Protein AF-A0A3D2RJD4-F1 (afdb_monomer)

Structure (mmCIF, N/CA/C/O backbone):
data_AF-A0A3D2RJD4-F1
#
_entry.id   AF-A0A3D2RJD4-F1
#
loop_
_atom_site.group_PDB
_atom_site.id
_atom_site.type_symbol
_atom_site.label_atom_id
_atom_site.label_alt_id
_atom_site.label_comp_id
_atom_site.label_asym_id
_atom_site.label_entity_id
_atom_site.label_seq_id
_atom_site.pdbx_PDB_ins_code
_atom_site.Cartn_x
_atom_site.Cartn_y
_atom_site.Cartn_z
_atom_site.occupancy
_atom_site.B_iso_or_equiv
_atom_site.auth_seq_id
_atom_site.auth_comp_id
_atom_site.auth_asym_id
_atom_site.auth_atom_id
_atom_site.pdbx_PDB_model_num
ATOM 1 N N . SER A 1 1 ? 11.316 10.363 -24.500 1.00 59.31 1 SER A N 1
ATOM 2 C CA . SER A 1 1 ? 10.777 10.187 -23.140 1.00 59.31 1 SER A CA 1
ATOM 3 C C . SER A 1 1 ? 10.355 8.744 -22.977 1.00 59.31 1 SER A C 1
ATOM 5 O O . SER A 1 1 ? 9.472 8.319 -23.707 1.00 59.31 1 SER A O 1
ATOM 7 N N . TYR A 1 2 ? 11.024 7.966 -22.127 1.00 65.50 2 TYR A N 1
ATOM 8 C CA . TYR A 1 2 ? 10.640 6.573 -21.880 1.00 65.50 2 TYR A CA 1
ATOM 9 C C . TYR A 1 2 ? 9.574 6.548 -20.783 1.00 65.50 2 TYR A C 1
ATOM 11 O O . TYR A 1 2 ? 9.788 7.114 -19.714 1.00 65.50 2 TYR A O 1
ATOM 19 N N . ASN A 1 3 ? 8.421 5.946 -21.068 1.00 83.81 3 ASN A N 1
ATOM 20 C CA . ASN A 1 3 ? 7.380 5.680 -20.081 1.00 83.81 3 ASN A CA 1
ATOM 21 C C . ASN A 1 3 ? 7.501 4.206 -19.674 1.00 83.81 3 ASN A C 1
ATOM 23 O O . ASN A 1 3 ? 7.420 3.330 -20.534 1.00 83.81 3 ASN A O 1
ATOM 27 N N . LEU A 1 4 ? 7.776 3.945 -18.396 1.00 91.31 4 LEU A N 1
ATOM 28 C CA . LEU A 1 4 ? 7.897 2.595 -17.851 1.00 91.31 4 LEU A CA 1
ATOM 29 C C . LEU A 1 4 ? 6.594 2.232 -17.141 1.00 91.31 4 LEU A C 1
ATOM 31 O O . LEU A 1 4 ? 6.215 2.886 -16.172 1.00 91.31 4 LEU A O 1
ATOM 35 N N . THR A 1 5 ? 5.936 1.171 -17.599 1.00 94.00 5 THR A N 1
ATOM 36 C CA . THR A 1 5 ? 4.760 0.612 -16.925 1.00 94.00 5 THR A CA 1
ATOM 37 C C . THR A 1 5 ? 5.221 -0.424 -15.903 1.00 94.00 5 THR A C 1
ATOM 39 O O . THR A 1 5 ? 5.833 -1.422 -16.272 1.00 94.00 5 THR A O 1
ATOM 42 N N . VAL A 1 6 ? 4.974 -0.160 -14.616 1.00 95.81 6 VAL A N 1
ATOM 43 C CA . VAL A 1 6 ? 5.350 -1.066 -13.510 1.00 95.81 6 VAL A CA 1
ATOM 44 C C . VAL A 1 6 ? 4.242 -2.077 -13.214 1.00 95.81 6 VAL A C 1
ATOM 46 O O . VAL A 1 6 ? 4.526 -3.236 -12.929 1.00 95.81 6 VAL A O 1
ATOM 49 N N . LEU A 1 7 ? 2.987 -1.631 -13.282 1.00 96.25 7 LEU A N 1
ATOM 50 C CA . LEU A 1 7 ? 1.791 -2.451 -13.118 1.00 96.25 7 LEU A CA 1
ATOM 51 C C . LEU A 1 7 ? 0.920 -2.265 -14.354 1.00 96.25 7 LEU A C 1
ATOM 53 O O . LEU A 1 7 ? 0.637 -1.128 -14.732 1.00 96.25 7 LEU A O 1
ATOM 57 N N . ASP A 1 8 ? 0.518 -3.374 -14.963 1.00 95.50 8 ASP A N 1
ATOM 58 C CA . ASP A 1 8 ? -0.276 -3.394 -16.187 1.00 95.50 8 ASP A CA 1
ATOM 59 C C . ASP A 1 8 ? -1.588 -4.139 -15.928 1.00 95.50 8 ASP A C 1
ATOM 61 O O . ASP A 1 8 ? -1.575 -5.334 -15.645 1.00 95.50 8 ASP 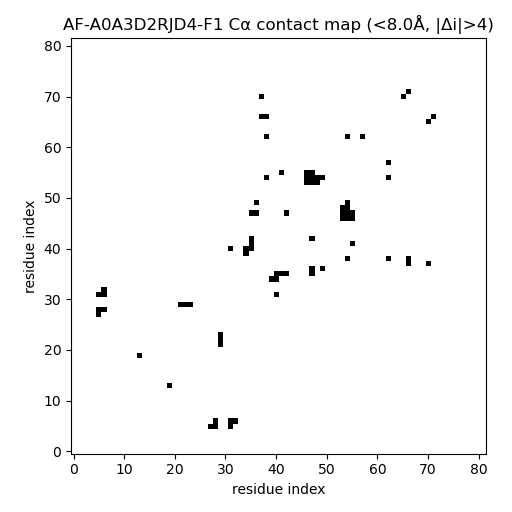A O 1
ATOM 65 N N . ASP A 1 9 ? -2.692 -3.389 -15.936 1.00 95.62 9 ASP A N 1
ATOM 66 C CA . ASP A 1 9 ? -4.079 -3.857 -15.777 1.00 95.62 9 ASP A CA 1
ATOM 67 C C . ASP A 1 9 ? -4.314 -4.909 -14.670 1.00 95.62 9 ASP A C 1
ATOM 69 O O . ASP A 1 9 ? -4.877 -5.984 -14.877 1.00 95.62 9 ASP A O 1
ATOM 73 N N . VAL A 1 10 ? -3.859 -4.603 -13.452 1.00 96.44 10 VAL A N 1
ATOM 74 C CA . VAL A 1 10 ? -3.991 -5.495 -12.291 1.00 96.44 10 VAL A CA 1
ATOM 75 C C . VAL A 1 10 ? -5.315 -5.240 -11.571 1.00 96.44 10 VAL A C 1
ATOM 77 O O . VAL A 1 10 ? -5.564 -4.126 -11.116 1.00 96.44 10 VAL A O 1
ATOM 80 N N . SER A 1 11 ? -6.130 -6.286 -11.405 1.00 96.62 11 SER A N 1
ATOM 81 C CA . SER A 1 11 ? -7.393 -6.245 -10.654 1.00 96.62 11 SER A CA 1
ATOM 82 C C . SER A 1 11 ? -7.522 -7.454 -9.731 1.00 96.62 11 SER A C 1
ATOM 84 O O . SER A 1 11 ? -7.371 -8.592 -10.173 1.00 96.62 11 SER A O 1
ATOM 86 N N . PHE A 1 12 ? -7.805 -7.215 -8.452 1.00 96.25 12 PHE A N 1
ATOM 87 C CA . PHE A 1 12 ? -8.080 -8.254 -7.461 1.00 96.25 12 PHE A CA 1
ATOM 88 C C . PHE A 1 12 ? -8.841 -7.670 -6.265 1.00 96.25 12 PHE A C 1
ATOM 90 O O . PHE A 1 12 ? -8.902 -6.456 -6.084 1.00 96.25 12 PHE A O 1
ATOM 97 N N . GLU A 1 13 ? -9.390 -8.555 -5.439 1.00 96.00 13 GLU A N 1
ATOM 98 C CA . GLU A 1 13 ? -10.051 -8.240 -4.175 1.00 96.00 13 GLU A CA 1
ATOM 99 C C . GLU A 1 13 ? -9.473 -9.161 -3.094 1.00 96.00 13 GLU A C 1
ATOM 101 O O . GLU A 1 13 ? -9.205 -10.333 -3.364 1.00 96.00 13 GLU A O 1
ATOM 106 N N . VAL A 1 14 ? -9.273 -8.629 -1.887 1.00 94.75 14 VAL A N 1
ATOM 107 C CA . VAL A 1 14 ? -8.924 -9.406 -0.689 1.00 94.75 14 VAL A CA 1
ATOM 108 C C . VAL A 1 14 ? -10.010 -9.149 0.339 1.00 94.75 14 VAL A C 1
ATOM 110 O O . VAL A 1 14 ? -10.264 -7.995 0.694 1.00 94.75 14 VAL A O 1
ATOM 113 N N . LYS A 1 15 ? -10.672 -10.207 0.798 1.00 94.94 15 LYS A N 1
ATOM 114 C CA . LYS A 1 15 ? -11.781 -10.084 1.747 1.00 94.94 15 LYS A CA 1
ATOM 115 C C . LYS A 1 15 ? -11.274 -10.018 3.181 1.00 94.94 15 LYS A C 1
ATOM 117 O O . LYS A 1 15 ? -10.174 -10.462 3.506 1.00 94.94 15 LYS A O 1
ATOM 122 N N . SER A 1 16 ? -12.118 -9.496 4.067 1.00 93.81 16 SER A N 1
ATOM 123 C CA . SER A 1 16 ? -11.824 -9.472 5.500 1.00 93.81 16 SER A CA 1
ATOM 124 C C . SER A 1 16 ? -11.532 -10.885 6.022 1.00 93.81 16 SER A C 1
ATOM 126 O O . SER A 1 16 ? -12.296 -11.820 5.777 1.00 93.81 16 SER A O 1
ATOM 128 N N . GLY A 1 17 ? -10.407 -11.037 6.722 1.00 94.75 17 GLY A N 1
ATOM 129 C CA . GLY A 1 17 ? -9.931 -12.318 7.250 1.00 94.75 17 GLY A CA 1
ATOM 130 C C . GLY A 1 17 ? -9.179 -13.204 6.250 1.00 94.75 17 GLY A C 1
ATOM 131 O O . GLY A 1 17 ? -8.667 -14.248 6.655 1.00 94.75 17 GLY A O 1
ATOM 132 N N . GLU A 1 18 ? -9.068 -12.816 4.976 1.00 96.06 18 GLU A N 1
ATOM 133 C CA . GLU A 1 18 ? -8.257 -13.555 4.008 1.00 96.06 18 GLU A CA 1
ATOM 134 C C . GLU A 1 18 ? -6.765 -13.255 4.176 1.00 96.06 18 GLU A C 1
ATOM 136 O O . GLU A 1 18 ? -6.339 -12.114 4.355 1.00 96.06 18 GLU A O 1
ATOM 141 N N . ALA A 1 19 ? -5.956 -14.308 4.067 1.00 93.81 19 ALA A N 1
ATOM 142 C CA . ALA A 1 19 ? -4.510 -14.204 3.970 1.00 93.81 19 ALA A CA 1
ATOM 143 C C . ALA A 1 19 ? -4.086 -14.488 2.525 1.00 93.81 19 ALA A C 1
ATOM 145 O O . ALA A 1 19 ? -4.259 -15.600 2.024 1.00 93.81 19 ALA A O 1
ATOM 146 N N . CYS A 1 20 ? -3.505 -13.490 1.860 1.00 94.06 20 CYS A N 1
ATOM 147 C CA . CYS A 1 20 ? -2.975 -13.610 0.505 1.00 94.06 20 CYS A CA 1
ATOM 148 C C . CYS A 1 20 ? -1.450 -13.434 0.485 1.00 94.06 20 CYS A C 1
ATOM 150 O O . CYS A 1 20 ? -0.877 -12.720 1.308 1.00 94.06 20 CYS A O 1
ATOM 152 N N . SER A 1 21 ? -0.787 -14.052 -0.492 1.00 93.75 21 SER A N 1
ATOM 153 C CA . SER A 1 21 ? 0.648 -13.882 -0.733 1.00 93.75 21 SER A CA 1
ATOM 154 C C . SER A 1 21 ? 0.884 -13.346 -2.139 1.00 93.75 21 SER A C 1
ATOM 156 O O . SER A 1 21 ? 0.289 -13.831 -3.100 1.00 93.75 21 SER A O 1
ATOM 158 N N . LEU A 1 22 ? 1.779 -12.366 -2.258 1.00 92.75 22 LEU A N 1
ATOM 159 C CA . LEU A 1 22 ? 2.212 -11.809 -3.533 1.00 92.75 22 LEU A CA 1
ATOM 160 C C . LEU A 1 22 ? 3.621 -12.313 -3.862 1.00 92.75 22 LEU A C 1
ATOM 162 O O . LEU A 1 22 ? 4.607 -11.890 -3.256 1.00 92.75 22 LEU A O 1
ATOM 166 N N . VAL A 1 23 ? 3.717 -13.205 -4.845 1.00 93.62 23 VAL A N 1
ATOM 167 C CA . VAL A 1 23 ? 4.972 -13.846 -5.265 1.00 93.62 23 VAL A CA 1
ATOM 168 C C . VAL A 1 23 ? 5.344 -13.453 -6.692 1.00 93.62 23 VAL A C 1
ATOM 170 O O . VAL A 1 23 ? 4.484 -13.203 -7.529 1.00 93.62 23 VAL A O 1
ATOM 173 N N . GLY A 1 24 ? 6.644 -13.384 -6.984 1.00 93.62 24 GLY A N 1
ATOM 174 C CA . GLY A 1 24 ? 7.137 -13.081 -8.329 1.00 93.62 24 GLY A CA 1
ATOM 175 C C . GLY A 1 24 ? 8.611 -12.661 -8.356 1.00 93.62 24 GLY A C 1
ATOM 176 O O . GLY A 1 24 ? 9.169 -12.341 -7.300 1.00 93.62 24 GLY A O 1
ATOM 177 N N . PRO A 1 25 ? 9.251 -12.617 -9.540 1.00 95.69 25 PRO A N 1
ATOM 178 C CA . PRO A 1 25 ? 10.663 -12.252 -9.697 1.00 95.69 25 PRO A CA 1
ATOM 179 C C . PRO A 1 25 ? 11.008 -10.858 -9.156 1.00 95.69 25 PRO A C 1
ATOM 181 O O . PRO A 1 25 ? 10.137 -10.002 -8.991 1.00 95.69 25 PRO A O 1
ATOM 184 N N . SER A 1 26 ? 12.289 -10.592 -8.890 1.00 93.44 26 SER A N 1
ATOM 185 C CA . SER A 1 26 ? 12.735 -9.224 -8.581 1.00 93.44 26 SER A CA 1
ATOM 186 C C . SER A 1 26 ? 12.351 -8.263 -9.715 1.00 93.44 26 SER A C 1
ATOM 188 O O . SER A 1 26 ? 12.424 -8.629 -10.885 1.00 93.44 26 SER A O 1
ATOM 190 N N . GLY A 1 27 ? 11.899 -7.055 -9.370 1.00 92.69 27 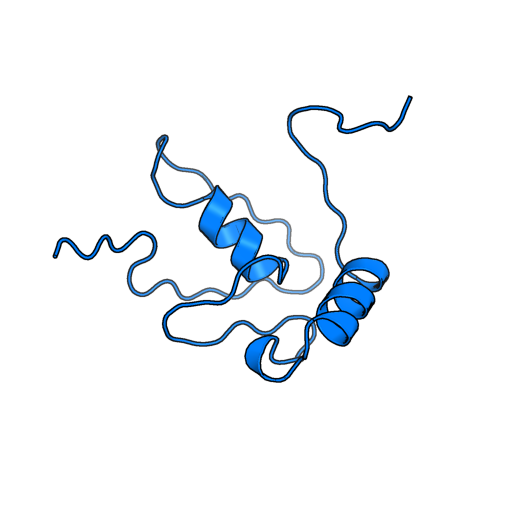GLY A N 1
ATOM 191 C CA . GLY A 1 27 ? 11.453 -6.052 -10.345 1.00 92.69 27 GLY A CA 1
ATOM 192 C C . GLY A 1 27 ? 10.026 -6.224 -10.880 1.00 92.69 27 GLY A C 1
ATOM 193 O O . GLY A 1 27 ? 9.564 -5.365 -11.618 1.00 92.69 27 GLY A O 1
ATOM 194 N N . SER A 1 28 ? 9.280 -7.256 -10.473 1.00 94.69 28 SER A N 1
ATOM 195 C CA . SER A 1 28 ? 7.912 -7.508 -10.967 1.00 94.69 28 SER A CA 1
ATOM 196 C C . SER A 1 28 ? 6.820 -6.564 -10.423 1.00 94.69 28 SER A C 1
ATOM 198 O O . SER A 1 28 ? 5.645 -6.898 -10.497 1.00 94.69 28 SER A O 1
ATOM 200 N N . GLY A 1 29 ? 7.178 -5.449 -9.777 1.00 95.00 29 GLY A N 1
ATOM 201 C CA . GLY A 1 29 ? 6.207 -4.476 -9.254 1.00 95.00 29 GLY A CA 1
ATOM 202 C C . GLY A 1 29 ? 5.560 -4.807 -7.901 1.00 95.00 29 GLY A C 1
ATOM 203 O O . GLY A 1 29 ? 4.668 -4.086 -7.473 1.00 95.00 29 GLY A O 1
ATOM 204 N N . LYS A 1 30 ? 6.006 -5.847 -7.177 1.00 95.31 30 LYS A N 1
ATOM 205 C CA . LYS A 1 30 ? 5.378 -6.270 -5.901 1.00 95.31 30 LYS A CA 1
ATOM 206 C C . LYS A 1 30 ? 5.330 -5.175 -4.839 1.00 95.31 30 LYS A C 1
ATOM 208 O O . LYS A 1 30 ? 4.284 -4.929 -4.255 1.00 95.31 30 LYS A O 1
ATOM 213 N N . THR A 1 31 ? 6.464 -4.522 -4.594 1.00 93.25 31 THR A N 1
ATOM 214 C CA . THR A 1 31 ? 6.555 -3.4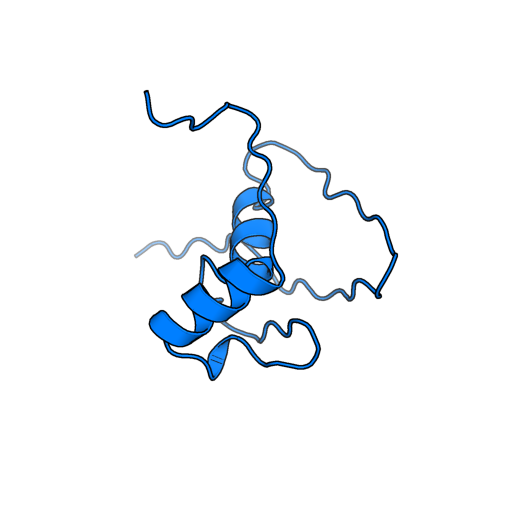43 -3.603 1.00 93.25 31 THR A CA 1
ATOM 215 C C . THR A 1 31 ? 5.695 -2.254 -4.012 1.00 93.25 31 THR A C 1
ATOM 217 O O . THR A 1 31 ? 5.028 -1.679 -3.166 1.00 93.25 31 THR A O 1
ATOM 220 N N . THR A 1 32 ? 5.645 -1.942 -5.311 1.00 95.12 32 THR A N 1
ATOM 221 C CA . THR A 1 32 ? 4.752 -0.914 -5.857 1.00 95.12 32 THR A CA 1
ATOM 222 C C . THR A 1 32 ? 3.288 -1.274 -5.620 1.00 95.12 32 THR A C 1
ATOM 224 O O . THR A 1 32 ? 2.524 -0.433 -5.165 1.00 95.12 32 THR A O 1
ATOM 227 N N . LEU A 1 33 ? 2.893 -2.529 -5.856 1.00 95.56 33 LEU A N 1
ATOM 228 C CA . LEU A 1 33 ? 1.524 -2.975 -5.605 1.00 95.56 33 LEU A CA 1
ATOM 229 C C . LEU A 1 33 ? 1.154 -2.873 -4.120 1.00 95.56 33 LEU A C 1
ATOM 231 O O . LEU A 1 33 ? 0.099 -2.342 -3.791 1.00 95.56 33 LEU A O 1
ATOM 235 N N . LEU A 1 34 ? 2.044 -3.314 -3.225 1.00 93.38 34 LEU A N 1
ATOM 236 C CA . LEU A 1 34 ? 1.841 -3.190 -1.779 1.00 93.38 34 LEU A CA 1
ATOM 237 C C . LEU A 1 34 ? 1.756 -1.723 -1.329 1.00 93.38 34 LEU A C 1
ATOM 239 O O . LEU A 1 34 ? 0.904 -1.400 -0.505 1.00 93.38 34 LEU A O 1
ATOM 243 N N . GLY A 1 35 ? 2.583 -0.836 -1.889 1.00 93.19 35 GLY A N 1
ATOM 244 C CA . GLY A 1 35 ? 2.526 0.605 -1.628 1.00 93.19 35 GLY A CA 1
ATOM 245 C C . GLY A 1 35 ? 1.184 1.222 -2.022 1.00 93.19 35 GLY A C 1
ATOM 246 O O . GLY A 1 35 ? 0.604 1.980 -1.244 1.00 93.19 35 GLY A O 1
ATOM 247 N N . LEU A 1 36 ? 0.637 0.833 -3.177 1.00 94.62 36 LEU A N 1
ATOM 248 C CA . LEU A 1 36 ? -0.692 1.261 -3.623 1.00 94.62 36 LEU A CA 1
ATOM 249 C C . LEU A 1 36 ? -1.807 0.745 -2.705 1.00 94.62 36 LEU A C 1
ATOM 251 O O . LEU A 1 36 ? -2.658 1.528 -2.288 1.00 94.62 36 LEU A O 1
ATOM 255 N N . CYS A 1 37 ? -1.798 -0.547 -2.360 1.00 93.00 37 CYS A N 1
ATOM 256 C CA . CYS A 1 37 ? -2.795 -1.141 -1.460 1.00 93.00 37 CYS A CA 1
ATOM 257 C C . CYS A 1 37 ? -2.799 -0.481 -0.079 1.00 93.00 37 CYS A C 1
ATOM 259 O O . CYS A 1 37 ? -3.852 -0.312 0.528 1.00 93.00 37 CYS A O 1
ATOM 261 N N . ALA A 1 38 ? -1.620 -0.094 0.401 1.00 90.81 38 ALA A N 1
ATOM 262 C CA . ALA A 1 38 ? -1.449 0.537 1.696 1.00 90.81 38 ALA A CA 1
ATOM 263 C C . ALA A 1 38 ? -1.641 2.066 1.670 1.00 90.81 38 ALA A C 1
ATOM 265 O O . ALA A 1 38 ? -1.452 2.724 2.691 1.00 90.81 38 ALA A O 1
ATOM 266 N N . GLY A 1 39 ? -1.978 2.646 0.512 1.00 91.19 39 GLY A N 1
ATOM 267 C CA . GLY A 1 39 ? -2.162 4.088 0.352 1.00 91.19 39 GLY A CA 1
ATOM 268 C C . GLY A 1 39 ? -0.887 4.911 0.544 1.00 91.19 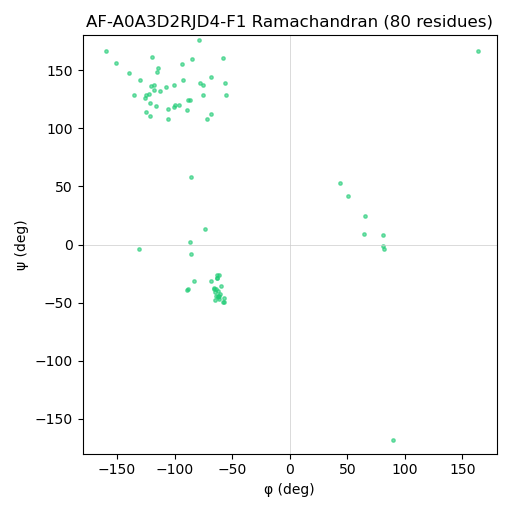39 GLY A C 1
ATOM 269 O O . GLY A 1 39 ? -0.984 6.073 0.930 1.00 91.19 39 GLY A O 1
ATOM 270 N N . LEU A 1 40 ? 0.296 4.324 0.335 1.00 90.50 40 LEU A N 1
ATOM 271 C CA . LEU A 1 40 ? 1.586 5.030 0.332 1.00 90.50 40 LEU A CA 1
ATOM 272 C C . LEU A 1 40 ? 1.877 5.686 -1.023 1.00 90.50 40 LEU A C 1
ATOM 274 O O . LEU A 1 40 ? 2.514 6.732 -1.079 1.00 90.50 40 LEU A O 1
ATOM 278 N N . ASP A 1 41 ? 1.383 5.074 -2.098 1.00 91.00 41 ASP A N 1
ATOM 279 C CA . ASP A 1 41 ? 1.520 5.551 -3.470 1.00 91.00 41 ASP A CA 1
ATOM 280 C C . ASP A 1 41 ? 0.139 5.819 -4.089 1.00 91.00 41 ASP A C 1
ATOM 282 O O . ASP A 1 41 ? -0.882 5.290 -3.640 1.00 91.00 41 ASP A O 1
ATOM 286 N N . ARG A 1 42 ? 0.099 6.609 -5.171 1.00 91.44 42 ARG A N 1
ATOM 287 C CA . ARG A 1 42 ? -1.117 6.829 -5.973 1.00 91.44 42 ARG A CA 1
ATOM 288 C C . ARG A 1 42 ? -1.020 6.102 -7.316 1.00 91.44 42 ARG A C 1
ATOM 290 O O . ARG A 1 42 ? 0.015 6.203 -7.979 1.00 91.44 42 ARG A O 1
ATOM 297 N N . PRO A 1 43 ? -2.083 5.408 -7.760 1.00 94.69 43 PRO A N 1
ATOM 298 C CA . PRO A 1 43 ? -2.058 4.727 -9.044 1.00 94.69 43 PRO A CA 1
ATOM 299 C C . PRO A 1 43 ? -2.035 5.751 -10.182 1.00 94.69 43 PRO A C 1
ATOM 301 O O . PRO A 1 43 ? -2.677 6.798 -10.107 1.00 94.69 43 PRO A O 1
ATOM 304 N N . SER A 1 44 ? -1.326 5.446 -11.272 1.00 94.62 44 SER A N 1
ATOM 305 C CA . SER A 1 44 ? -1.345 6.307 -12.464 1.00 94.62 44 SER A CA 1
ATOM 306 C C . SER A 1 44 ? -2.711 6.295 -13.162 1.00 94.62 44 SER A C 1
ATOM 308 O O . SER A 1 44 ? -3.102 7.289 -13.770 1.00 94.62 44 SER A O 1
ATOM 310 N N . ARG A 1 45 ? -3.427 5.164 -13.093 1.00 94.75 45 ARG A N 1
ATOM 311 C CA . ARG A 1 45 ? -4.789 4.940 -13.601 1.00 94.75 45 ARG A CA 1
ATOM 312 C C . ARG A 1 45 ? -5.479 3.878 -12.738 1.00 94.75 45 ARG A C 1
ATOM 314 O O . ARG A 1 45 ? -4.797 3.038 -12.163 1.00 94.75 45 ARG A O 1
ATOM 321 N N . GLY A 1 46 ? -6.810 3.886 -12.712 1.00 95.56 46 GLY A N 1
ATOM 322 C CA . GLY A 1 46 ? -7.606 2.958 -11.902 1.00 95.56 46 GLY A CA 1
ATOM 323 C C . GLY A 1 46 ? -7.888 3.492 -10.497 1.00 95.56 46 GLY A C 1
ATOM 324 O O . GLY A 1 46 ? -7.685 4.675 -10.220 1.00 95.56 46 GLY A O 1
ATOM 325 N N . GLU A 1 47 ? -8.384 2.621 -9.622 1.00 96.00 47 GLU A N 1
ATOM 326 C CA . GLU A 1 47 ? -8.811 2.971 -8.267 1.00 96.00 47 GLU A CA 1
ATOM 327 C C . GLU A 1 47 ? -8.397 1.883 -7.272 1.00 96.00 47 GLU A C 1
ATOM 329 O O . GLU A 1 47 ? -8.341 0.704 -7.612 1.00 96.00 47 GLU A O 1
ATOM 334 N N . VAL A 1 48 ? -8.104 2.301 -6.041 1.00 96.38 48 VAL A N 1
ATOM 335 C CA . VAL A 1 48 ? -7.863 1.411 -4.905 1.00 96.38 48 VAL A CA 1
ATOM 336 C C . VAL A 1 48 ? -8.866 1.773 -3.821 1.00 96.38 48 VAL A C 1
ATOM 338 O O . VAL A 1 48 ? -9.003 2.948 -3.459 1.00 96.38 48 VAL A O 1
ATOM 341 N N . THR A 1 49 ? -9.557 0.761 -3.310 1.00 95.44 49 THR A N 1
ATOM 342 C CA . THR A 1 49 ? -10.502 0.887 -2.202 1.00 95.44 49 THR A CA 1
ATOM 343 C C . THR A 1 49 ? -10.037 0.052 -1.021 1.00 95.44 49 THR A C 1
ATOM 345 O O . THR A 1 49 ? -9.716 -1.121 -1.196 1.00 95.44 49 THR A O 1
ATOM 348 N N . LEU A 1 50 ? -10.057 0.633 0.176 1.00 93.19 50 LEU A N 1
ATOM 349 C CA . LEU A 1 50 ? -9.752 -0.053 1.431 1.00 93.19 50 LEU A CA 1
ATOM 350 C C . LEU A 1 50 ? -10.928 0.156 2.388 1.00 93.19 50 LEU A C 1
ATOM 352 O O . LEU A 1 50 ? -11.345 1.294 2.579 1.00 93.19 50 LEU A O 1
ATOM 356 N N . GLU A 1 51 ? -11.506 -0.918 2.935 1.00 89.69 51 GLU A N 1
ATOM 357 C CA . GLU A 1 51 ? -12.714 -0.843 3.785 1.00 89.69 51 GLU A CA 1
ATOM 358 C C . GLU A 1 51 ? -13.856 -0.018 3.143 1.00 89.69 51 GLU A C 1
ATOM 360 O O . GLU A 1 51 ? -14.525 0.786 3.788 1.00 89.69 51 GLU A O 1
ATOM 365 N N . ASN A 1 52 ? -14.077 -0.201 1.832 1.00 90.56 52 ASN A N 1
ATOM 366 C CA . ASN A 1 52 ? -15.033 0.556 0.998 1.00 90.56 52 ASN A CA 1
ATOM 367 C C . ASN A 1 52 ? -14.722 2.057 0.828 1.00 90.56 52 ASN A C 1
ATOM 369 O O . ASN A 1 52 ? -15.525 2.799 0.254 1.00 90.56 52 ASN A O 1
ATOM 373 N N . VAL A 1 53 ? -13.554 2.518 1.273 1.00 93.00 53 VAL A N 1
ATOM 374 C CA . VAL A 1 53 ? -13.093 3.895 1.092 1.00 93.00 53 VAL A CA 1
ATOM 375 C C . VAL A 1 53 ? -12.179 3.977 -0.122 1.00 93.00 53 VAL A C 1
ATOM 377 O O . VAL A 1 53 ? -11.124 3.351 -0.172 1.00 93.00 53 VAL A O 1
ATOM 380 N N . ALA A 1 54 ? -12.571 4.788 -1.102 1.00 95.31 54 ALA A N 1
ATOM 381 C CA . ALA A 1 54 ? -11.737 5.124 -2.249 1.00 95.31 54 ALA A CA 1
ATOM 382 C C . ALA A 1 54 ? -10.546 5.993 -1.824 1.00 95.31 54 ALA A C 1
ATOM 384 O O . ALA A 1 54 ? -10.723 7.166 -1.480 1.00 95.31 54 ALA A O 1
ATOM 385 N N . LEU A 1 55 ? -9.329 5.451 -1.908 1.00 94.81 55 LEU A N 1
ATOM 386 C CA . LEU A 1 55 ? -8.109 6.153 -1.487 1.00 94.81 55 LEU A CA 1
ATOM 387 C C . LEU A 1 55 ? -7.844 7.417 -2.321 1.00 94.81 55 LEU A C 1
ATOM 389 O O . LEU A 1 55 ? -7.298 8.401 -1.828 1.00 94.81 55 LEU A O 1
ATOM 393 N N . SER A 1 56 ? -8.289 7.426 -3.579 1.00 91.94 56 SER A N 1
ATOM 394 C CA . SER A 1 56 ? -8.167 8.560 -4.504 1.00 91.94 56 SER A CA 1
ATOM 395 C C . SER A 1 56 ? -8.887 9.826 -4.022 1.00 91.94 56 SER A C 1
ATOM 397 O O . SER A 1 56 ? -8.476 10.931 -4.382 1.00 91.94 56 SER A O 1
ATOM 399 N N . LYS A 1 57 ? -9.933 9.675 -3.198 1.00 92.81 57 LYS A N 1
ATOM 400 C CA . LYS A 1 57 ? -10.743 10.776 -2.654 1.00 92.81 57 LYS A CA 1
ATOM 401 C C . LYS A 1 57 ? -10.163 11.378 -1.377 1.00 92.81 57 LYS A C 1
ATOM 403 O O . LYS A 1 57 ? -10.676 12.393 -0.914 1.00 92.81 57 LYS A O 1
ATOM 408 N N . LEU A 1 58 ? -9.128 10.760 -0.812 1.00 93.88 58 LEU A N 1
ATOM 409 C CA . LEU A 1 58 ? -8.499 11.207 0.420 1.00 93.88 58 LEU A CA 1
ATOM 410 C C . LEU A 1 58 ? -7.312 12.131 0.121 1.00 93.88 58 LEU A C 1
ATOM 412 O O . LEU A 1 58 ? -6.544 11.926 -0.833 1.00 93.88 58 LEU A O 1
ATOM 416 N N . ASN A 1 59 ? -7.163 13.165 0.946 1.00 93.62 59 ASN A N 1
ATOM 417 C CA . ASN A 1 59 ? -5.936 13.956 0.999 1.00 93.62 59 ASN A CA 1
ATOM 418 C C . ASN A 1 59 ? -4.852 13.224 1.819 1.00 93.62 59 ASN A C 1
ATOM 420 O O . ASN A 1 59 ? -5.093 12.142 2.349 1.00 93.62 59 ASN A O 1
ATOM 424 N N . GLU A 1 60 ? -3.645 13.787 1.892 1.00 92.75 60 GLU A N 1
ATOM 425 C CA . GLU A 1 60 ? -2.520 13.099 2.540 1.00 92.75 60 GLU A CA 1
ATOM 426 C C . GLU A 1 60 ? -2.720 12.900 4.048 1.00 92.75 60 GLU A C 1
ATOM 428 O O . GLU A 1 60 ? -2.406 11.830 4.565 1.00 92.75 60 GLU A O 1
ATOM 433 N N . ASP A 1 61 ? -3.308 13.880 4.737 1.00 95.00 61 ASP A N 1
ATOM 434 C CA . ASP A 1 61 ? -3.598 13.776 6.171 1.00 95.00 61 ASP A CA 1
ATOM 435 C C . ASP A 1 61 ? -4.614 12.656 6.433 1.00 95.00 61 ASP A C 1
ATOM 437 O O . ASP A 1 61 ? -4.402 11.796 7.283 1.00 95.00 61 ASP A O 1
ATOM 441 N N . GLN A 1 62 ? -5.671 12.587 5.620 1.00 94.56 62 GLN A N 1
ATOM 442 C CA . GLN A 1 62 ? -6.687 11.537 5.701 1.00 94.56 62 GLN A CA 1
ATOM 443 C C . GLN A 1 62 ? -6.132 10.152 5.352 1.00 94.56 62 GLN A C 1
ATOM 445 O O . GLN A 1 62 ? -6.533 9.162 5.963 1.00 94.56 62 GLN A O 1
ATOM 450 N N . LEU A 1 63 ? -5.217 10.059 4.380 1.00 93.75 63 LEU A N 1
ATOM 451 C CA . LEU A 1 63 ? -4.515 8.809 4.082 1.00 93.75 63 LEU A CA 1
ATOM 452 C C . LEU A 1 63 ? -3.633 8.393 5.259 1.00 93.75 63 LEU A C 1
ATOM 454 O O . LEU A 1 63 ? -3.602 7.217 5.609 1.00 93.75 63 LEU A O 1
ATOM 458 N N . SER A 1 64 ? -2.949 9.344 5.894 1.00 93.31 64 SER A N 1
ATOM 459 C CA . SER A 1 64 ? -2.140 9.092 7.086 1.00 93.31 64 SER A CA 1
ATOM 460 C C . SER A 1 64 ? -2.979 8.561 8.244 1.00 93.31 64 SER A C 1
ATOM 462 O O . SER A 1 64 ? -2.631 7.534 8.830 1.00 93.31 64 SER A O 1
ATOM 464 N N . ASP A 1 65 ? -4.117 9.194 8.519 1.00 94.00 65 ASP A N 1
ATOM 465 C CA . ASP A 1 65 ? -5.047 8.758 9.561 1.00 94.00 65 ASP A CA 1
ATOM 466 C C . ASP A 1 65 ? -5.607 7.361 9.274 1.00 94.00 65 ASP A C 1
ATOM 468 O O . ASP A 1 65 ? -5.607 6.505 10.159 1.00 94.00 65 ASP A O 1
ATOM 472 N N . LEU A 1 66 ? -6.013 7.094 8.027 1.00 93.06 66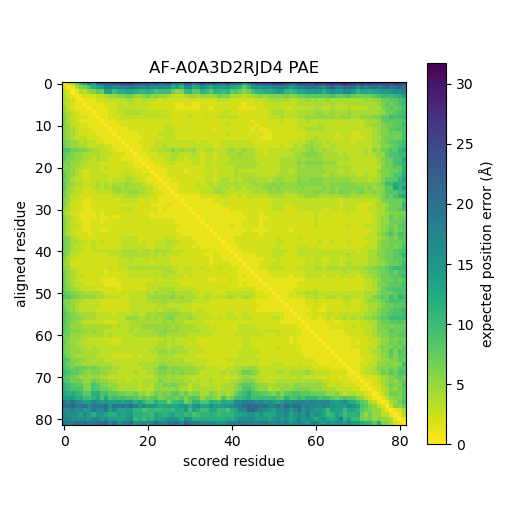 LEU A N 1
ATOM 473 C CA . LEU A 1 66 ? -6.468 5.769 7.604 1.00 93.06 66 LEU A CA 1
ATOM 474 C C . LEU A 1 66 ? -5.377 4.714 7.829 1.00 93.06 66 LEU A C 1
ATOM 476 O O . LEU A 1 66 ? -5.633 3.679 8.445 1.00 93.06 66 LEU A O 1
ATOM 480 N N . ARG A 1 67 ? -4.146 4.986 7.376 1.00 93.25 67 ARG A N 1
ATOM 481 C CA . ARG A 1 67 ? -3.002 4.081 7.560 1.00 93.25 67 ARG A CA 1
ATOM 482 C C . ARG A 1 67 ? -2.774 3.785 9.040 1.00 93.25 67 ARG A C 1
ATOM 484 O O . ARG A 1 67 ? -2.669 2.622 9.406 1.00 93.25 67 ARG A O 1
ATOM 491 N N . ASN A 1 68 ? -2.792 4.810 9.888 1.00 92.44 68 ASN A N 1
ATOM 492 C CA . ASN A 1 68 ? -2.606 4.656 11.332 1.00 92.44 68 ASN A CA 1
ATOM 493 C C . ASN A 1 68 ? -3.708 3.830 12.011 1.00 92.44 68 ASN A C 1
ATOM 495 O O . ASN A 1 68 ? -3.447 3.202 13.036 1.00 92.44 68 ASN A O 1
ATOM 499 N N . GLN A 1 69 ? -4.933 3.839 11.478 1.00 92.19 69 GLN A N 1
ATOM 500 C CA . GLN A 1 69 ? -6.062 3.132 12.083 1.00 92.19 69 GLN A CA 1
ATOM 501 C C . GLN A 1 69 ? -6.193 1.678 11.629 1.00 92.19 69 GLN A C 1
ATOM 503 O O . GLN A 1 69 ? -6.559 0.833 12.446 1.00 92.19 69 GLN A O 1
ATOM 508 N N . ILE A 1 70 ? -5.938 1.385 10.349 1.00 90.56 70 ILE A N 1
ATOM 509 C CA . ILE A 1 70 ? -6.292 0.079 9.766 1.00 90.56 70 ILE A CA 1
ATOM 510 C C . ILE A 1 70 ? -5.167 -0.607 8.982 1.00 90.56 70 ILE A C 1
ATOM 512 O O . I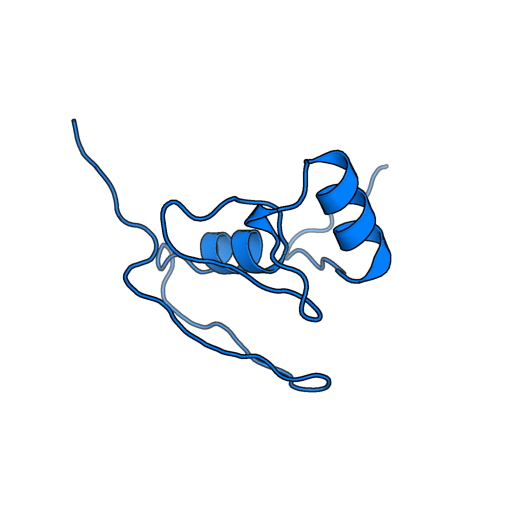LE A 1 70 ? -5.352 -1.742 8.545 1.00 90.56 70 ILE A O 1
ATOM 516 N N . VAL A 1 71 ? -3.999 0.023 8.813 1.00 91.38 71 VAL A N 1
ATOM 517 C CA . VAL A 1 71 ? -2.873 -0.562 8.067 1.00 91.38 71 VAL A CA 1
ATOM 518 C C . VAL A 1 71 ? -1.670 -0.787 8.982 1.00 91.38 71 VAL A C 1
ATOM 520 O O . VAL A 1 71 ? -1.085 0.143 9.526 1.00 91.38 71 VAL A O 1
ATOM 523 N N . GLY A 1 72 ? -1.248 -2.045 9.110 1.00 89.69 72 GLY A N 1
ATOM 524 C CA . GLY A 1 72 ? 0.007 -2.410 9.767 1.00 89.69 72 GLY A CA 1
ATOM 525 C C . GLY A 1 72 ? 1.106 -2.706 8.748 1.00 89.69 72 GLY A C 1
ATOM 526 O O . GLY A 1 72 ? 0.867 -3.417 7.773 1.00 89.69 72 GLY A O 1
ATOM 527 N N . PHE A 1 73 ? 2.324 -2.219 8.996 1.00 85.62 73 PHE A N 1
ATOM 528 C CA . PHE A 1 73 ? 3.492 -2.532 8.170 1.00 85.62 73 PHE A CA 1
ATOM 529 C C . PHE A 1 73 ? 4.503 -3.377 8.935 1.00 85.62 73 PHE A C 1
ATOM 531 O O . PHE A 1 73 ? 4.911 -3.043 10.046 1.00 85.62 73 PHE A O 1
ATOM 538 N N . VAL A 1 74 ? 4.958 -4.449 8.292 1.00 84.50 74 VAL A N 1
ATOM 539 C CA . VAL A 1 74 ? 6.105 -5.243 8.733 1.00 84.50 74 VAL A CA 1
ATOM 540 C C . VAL A 1 74 ? 7.088 -5.285 7.573 1.00 84.50 74 VAL A C 1
ATOM 542 O O . VAL A 1 74 ? 6.792 -5.835 6.513 1.00 84.50 74 VAL A O 1
ATOM 545 N N . PHE A 1 75 ? 8.251 -4.671 7.762 1.00 78.94 75 PHE A N 1
ATOM 546 C CA . PHE A 1 75 ? 9.297 -4.612 6.747 1.00 78.94 75 PHE A CA 1
ATOM 547 C C . PHE A 1 75 ? 10.304 -5.748 6.931 1.00 78.94 75 PHE A C 1
ATOM 549 O O . PHE A 1 75 ? 10.511 -6.249 8.034 1.00 78.94 75 PHE A O 1
ATOM 556 N N . GLN A 1 76 ? 10.979 -6.128 5.842 1.00 72.75 76 GLN A N 1
ATOM 557 C CA . GLN A 1 76 ? 12.034 -7.146 5.880 1.00 72.75 76 GLN A CA 1
ATOM 558 C C . GLN A 1 76 ? 13.231 -6.720 6.756 1.00 72.75 76 GLN A C 1
ATOM 560 O O . GLN A 1 76 ? 13.943 -7.572 7.281 1.00 72.75 76 GLN A O 1
ATOM 565 N N . SER A 1 77 ? 13.450 -5.411 6.919 1.00 75.44 77 SER A N 1
ATOM 566 C CA . SER A 1 77 ? 14.441 -4.838 7.834 1.00 75.44 77 SER A CA 1
ATOM 567 C C . SER A 1 77 ? 13.738 -3.992 8.895 1.00 75.44 77 SER A C 1
ATOM 569 O O . SER A 1 77 ? 12.814 -3.245 8.577 1.00 75.44 77 SER A O 1
ATOM 571 N N . PHE A 1 78 ? 14.167 -4.108 10.152 1.00 71.81 78 PHE A N 1
ATOM 572 C CA . PHE A 1 78 ? 13.583 -3.370 11.269 1.00 71.81 78 PHE A CA 1
ATOM 573 C C . PHE A 1 78 ? 13.962 -1.882 11.191 1.00 71.81 78 PHE A C 1
ATOM 575 O O . PHE A 1 78 ? 15.102 -1.512 11.456 1.00 71.81 78 PHE A O 1
ATOM 582 N N . GLN A 1 79 ? 12.999 -1.019 10.857 1.00 64.62 79 GLN A N 1
ATOM 583 C CA . GLN A 1 79 ? 13.133 0.445 10.917 1.00 64.62 79 GLN A CA 1
ATOM 584 C C . GLN A 1 79 ? 12.806 0.975 12.322 1.00 64.62 79 GLN A C 1
ATOM 586 O O . GLN A 1 79 ? 11.889 1.771 12.509 1.00 64.62 79 GLN A O 1
ATOM 591 N N . LEU A 1 80 ? 13.533 0.495 13.331 1.00 73.44 80 LEU A N 1
ATOM 592 C CA . LEU A 1 80 ? 13.390 0.999 14.698 1.00 73.44 80 LEU A CA 1
ATOM 593 C C . LEU A 1 80 ? 14.063 2.372 14.821 1.00 73.44 80 LEU A C 1
ATOM 595 O O . LEU A 1 80 ? 15.168 2.571 14.315 1.00 73.44 80 LEU A O 1
ATOM 599 N N . ILE A 1 81 ? 13.402 3.305 15.508 1.00 72.19 81 ILE A N 1
ATOM 600 C CA . ILE A 1 81 ? 14.045 4.542 15.959 1.00 72.19 81 ILE A CA 1
ATOM 601 C C . ILE A 1 81 ? 14.929 4.170 17.162 1.00 72.19 81 ILE A C 1
ATOM 603 O O . ILE A 1 81 ? 14.428 3.473 18.049 1.00 72.19 81 ILE A O 1
ATOM 607 N N . PRO A 1 82 ? 16.220 4.551 17.171 1.00 66.06 82 PRO A N 1
ATOM 608 C CA . PRO A 1 82 ? 17.112 4.284 18.296 1.00 66.06 82 PRO A CA 1
ATOM 609 C C . PRO A 1 82 ? 16.690 5.010 19.578 1.00 66.06 82 PRO A C 1
ATOM 611 O O . PRO A 1 82 ? 16.057 6.087 19.480 1.00 66.06 82 PRO A O 1
#

Mean predicted aligned error: 4.55 Å

Secondary structure (DSSP, 8-state):
-PPP-SS-S------TT--------TTSSHHHHHHHHTTSS--SSS--EETTEEGGG--HHHHHHHHHHH-----SS-----

Solvent-accessible surface area (backbone atoms only — not comparable to full-atom values): 5944 Å² total; per-residue (Å²): 136,90,84,82,82,65,76,79,93,81,85,86,87,83,58,92,91,63,87,84,83,92,82,78,65,91,88,64,31,62,69,60,52,51,30,38,75,62,60,76,45,78,72,96,69,86,87,53,67,56,98,89,39,55,56,85,80,47,54,73,68,56,40,49,52,48,29,74,74,78,56,86,87,84,65,100,62,87,86,70,82,131

pLDDT: mean 90.56, std 8.25, range [59.31, 96.62]

Foldseek 3Di:
DDDDDLDDPDDDDADPPDDDDDDDDPSNCPVVVVCCQLLVDDDPDDWHADPNRTSVPDDPVRSVVVSVPPNDDDDPDDPDDD

Radius of gyration: 14.12 Å; Cα contacts (8 Å, |Δi|>4): 39; chains: 1; bounding box: 32×28×41 Å

Nearest PDB structures (foldseek):
  5xu1-assembly1_A  TM=9.331E-01  e=3.798E-03  Streptococcus pneumoni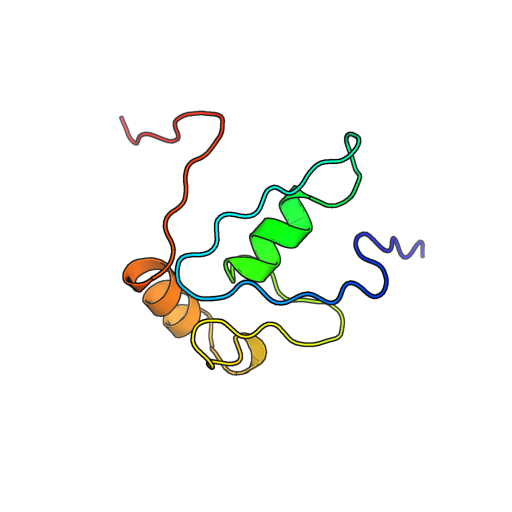ae R6
  6xgz-assembly2_C  TM=8.958E-01  e=2.061E-02  Escherichia coli LAU-EC10
  6xgz-assembly4_G  TM=9.039E-01  e=5.684E-02  Escherichia coli 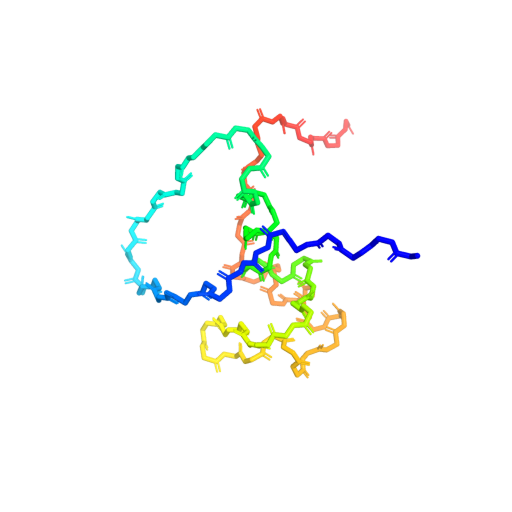LAU-EC10
  5u1d-assembly1_B  TM=8.096E-01  e=5.684E-02  Homo sapiens
  7mew-assembly1_B  TM=8.419E-01  e=1.465E-01  Escherichia coli

Sequence (82 aa):
SYNLTVLDDVSFEVKSGEACSLVGPSGSGKTTLLGL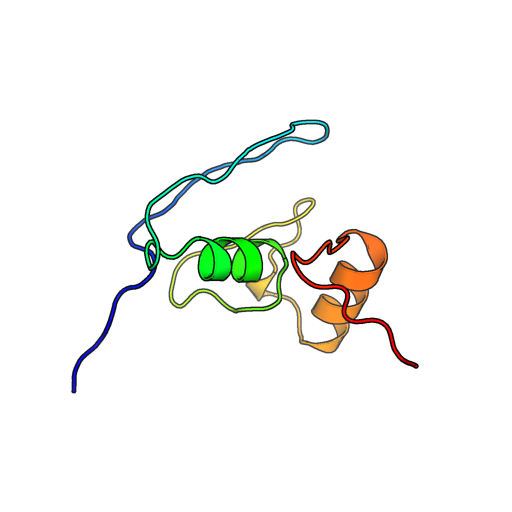CAGLDRPSRGEVTLENVALSKLNEDQLSDLRNQIVGFVFQSFQLIP